Protein AF-A0AAD9WPQ9-F1 (afdb_monomer_lite)

Radius of gyration: 24.38 Å; chains: 1; bounding box: 48×22×80 Å

Structure (mmCIF, N/CA/C/O backbone):
data_AF-A0AAD9WPQ9-F1
#
_entry.id   AF-A0AAD9WPQ9-F1
#
loop_
_atom_site.group_PDB
_atom_site.id
_atom_site.type_symbol
_atom_site.label_atom_id
_atom_site.label_alt_id
_atom_site.label_comp_id
_atom_site.label_asym_id
_atom_site.label_entity_id
_atom_site.label_seq_id
_atom_site.pdbx_PDB_ins_code
_atom_site.Cartn_x
_atom_site.Cartn_y
_atom_site.Cartn_z
_atom_site.occupancy
_atom_site.B_iso_or_equiv
_atom_site.auth_seq_id
_atom_site.auth_comp_id
_atom_site.auth_asym_id
_atom_site.auth_atom_id
_atom_site.pdbx_PDB_model_num
ATOM 1 N N . MET A 1 1 ? 1.372 9.240 -27.892 1.00 46.94 1 MET A N 1
ATOM 2 C CA . MET A 1 1 ? 2.042 7.958 -27.590 1.00 46.94 1 MET A CA 1
ATOM 3 C C . MET A 1 1 ? 1.155 6.706 -27.815 1.00 46.94 1 MET A C 1
ATOM 5 O O . MET A 1 1 ? 1.109 5.884 -26.910 1.00 46.94 1 MET A O 1
ATOM 9 N N . PRO A 1 2 ? 0.462 6.488 -28.959 1.00 48.31 2 PRO A N 1
ATOM 10 C CA . PRO A 1 2 ? -0.165 5.182 -29.249 1.00 48.31 2 PRO A CA 1
ATOM 11 C C . PRO A 1 2 ? 0.734 4.219 -30.052 1.00 48.31 2 PRO A C 1
ATOM 13 O O . PRO A 1 2 ? 0.536 3.012 -29.994 1.00 48.31 2 PRO A O 1
ATOM 16 N N . TRP A 1 3 ? 1.738 4.738 -30.767 1.00 49.97 3 TRP A N 1
ATOM 17 C CA . TRP A 1 3 ? 2.524 3.974 -31.749 1.00 49.97 3 TRP A CA 1
ATOM 18 C C . TRP A 1 3 ? 3.408 2.871 -31.146 1.00 49.97 3 TRP A C 1
ATOM 20 O O . TRP A 1 3 ? 3.603 1.835 -31.761 1.00 49.97 3 TRP A O 1
ATOM 30 N N . VAL A 1 4 ? 3.852 3.020 -29.894 1.00 57.59 4 VAL A N 1
ATOM 31 C CA . VAL A 1 4 ? 4.727 2.026 -29.237 1.00 57.59 4 VAL A CA 1
ATOM 32 C C . VAL A 1 4 ? 4.056 0.662 -29.007 1.00 57.59 4 VAL A C 1
ATOM 34 O O . VAL A 1 4 ? 4.750 -0.340 -28.893 1.00 57.59 4 VAL A O 1
ATOM 37 N N . LEU A 1 5 ? 2.723 0.608 -28.925 1.00 58.69 5 LEU A N 1
ATOM 38 C CA . LEU A 1 5 ? 1.984 -0.623 -28.609 1.00 58.69 5 LEU A CA 1
ATOM 39 C C . LEU A 1 5 ? 1.412 -1.339 -29.839 1.00 58.69 5 LEU A C 1
ATOM 41 O O . LEU A 1 5 ? 0.979 -2.479 -29.701 1.00 58.69 5 LEU A O 1
ATOM 45 N N . ASN A 1 6 ? 1.385 -0.695 -31.011 1.00 65.31 6 ASN A N 1
ATOM 46 C CA . ASN A 1 6 ? 0.680 -1.219 -32.187 1.00 65.31 6 ASN A CA 1
ATOM 47 C C . ASN A 1 6 ? 1.608 -1.843 -33.245 1.00 65.31 6 ASN A C 1
ATOM 49 O O . ASN A 1 6 ? 1.132 -2.585 -34.094 1.00 65.31 6 ASN A O 1
ATOM 53 N N . ASP A 1 7 ? 2.919 -1.586 -33.170 1.00 65.75 7 ASP A N 1
ATOM 54 C CA . ASP A 1 7 ? 3.902 -2.043 -34.168 1.00 65.75 7 ASP A CA 1
ATOM 55 C C . ASP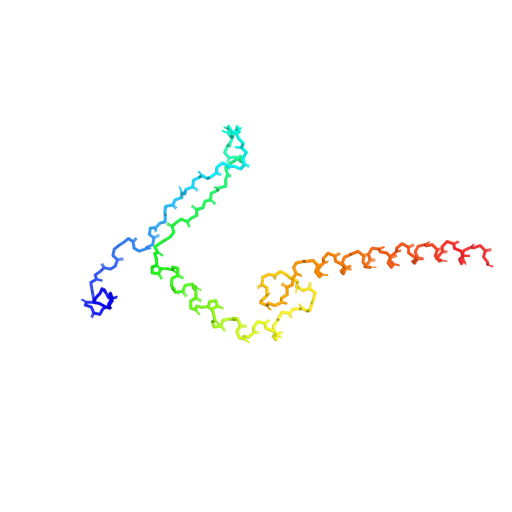 A 1 7 ? 4.585 -3.380 -33.821 1.00 65.75 7 ASP A C 1
ATOM 57 O O . ASP A 1 7 ? 5.556 -3.770 -34.463 1.00 65.75 7 ASP A O 1
ATOM 61 N N . GLY A 1 8 ? 4.113 -4.104 -32.796 1.00 63.41 8 GLY A N 1
ATOM 62 C CA . GLY A 1 8 ? 4.647 -5.433 -32.456 1.00 63.41 8 GLY A CA 1
ATOM 63 C C . GLY A 1 8 ? 6.136 -5.447 -32.076 1.00 63.41 8 GLY A C 1
ATOM 64 O O . GLY A 1 8 ? 6.758 -6.509 -32.079 1.00 63.41 8 GLY A O 1
ATOM 65 N N . HIS A 1 9 ? 6.715 -4.284 -31.755 1.00 67.00 9 HIS A N 1
ATOM 66 C CA . HIS A 1 9 ? 8.109 -4.182 -31.346 1.00 67.00 9 HIS A CA 1
ATOM 67 C C . HIS A 1 9 ? 8.353 -4.994 -30.062 1.00 67.00 9 HIS A C 1
ATOM 69 O O . HIS A 1 9 ? 7.554 -4.899 -29.123 1.00 67.00 9 HIS A O 1
ATOM 75 N N . PRO A 1 10 ? 9.449 -5.775 -29.990 1.00 66.81 10 PRO A N 1
ATOM 76 C CA . PRO A 1 10 ? 9.792 -6.529 -28.795 1.00 66.81 10 PRO A CA 1
ATOM 77 C C . PRO A 1 10 ? 9.945 -5.577 -27.609 1.00 66.81 10 PRO A C 1
ATOM 79 O O . PRO A 1 10 ? 10.698 -4.603 -27.637 1.00 66.81 10 PRO A O 1
ATOM 82 N N . LEU A 1 11 ? 9.166 -5.850 -26.566 1.00 67.44 11 LEU A N 1
ATOM 83 C CA . LEU A 1 11 ? 9.128 -5.072 -25.336 1.00 67.44 11 LEU A CA 1
ATOM 84 C C . LEU A 1 11 ? 10.237 -5.539 -24.385 1.00 67.44 11 LEU A C 1
ATOM 86 O O . LEU A 1 11 ? 9.979 -6.001 -23.269 1.00 67.44 11 LEU A O 1
ATOM 90 N N . ASP A 1 12 ? 11.478 -5.441 -24.850 1.00 69.25 12 ASP A N 1
ATOM 91 C CA . ASP A 1 12 ? 12.642 -5.866 -24.084 1.00 69.25 12 ASP A CA 1
ATOM 92 C C . ASP A 1 12 ? 12.767 -5.020 -22.802 1.00 69.25 12 ASP A C 1
ATOM 94 O O . ASP A 1 12 ? 12.595 -3.799 -22.807 1.00 69.25 12 ASP A O 1
ATOM 98 N N . ASN A 1 13 ? 13.043 -5.678 -21.672 1.00 66.06 13 ASN A N 1
ATOM 99 C CA . ASN A 1 13 ? 13.228 -5.071 -20.344 1.00 66.06 13 ASN A CA 1
ATOM 100 C C . ASN A 1 13 ? 12.016 -4.345 -19.712 1.00 66.06 13 ASN A C 1
ATOM 102 O O . ASN A 1 13 ? 12.198 -3.588 -18.754 1.00 66.06 13 ASN A O 1
ATOM 106 N N . ILE A 1 14 ? 10.765 -4.589 -20.132 1.00 69.50 14 ILE A N 1
ATOM 107 C CA . ILE A 1 14 ? 9.589 -4.032 -19.414 1.00 69.50 14 ILE A CA 1
ATOM 108 C C . ILE A 1 14 ? 9.480 -4.525 -17.964 1.00 69.50 14 ILE A C 1
ATOM 110 O O . ILE A 1 14 ? 8.987 -3.803 -17.095 1.00 69.50 14 ILE A O 1
ATOM 114 N N . ASN A 1 15 ? 9.945 -5.742 -17.698 1.00 73.81 15 ASN A N 1
ATOM 115 C CA . ASN A 1 15 ? 9.986 -6.357 -16.372 1.00 73.81 15 ASN A CA 1
ATOM 116 C C . ASN A 1 15 ? 11.130 -5.829 -15.482 1.00 73.81 15 ASN A C 1
ATOM 118 O O . ASN A 1 15 ? 11.199 -6.185 -14.304 1.00 73.81 15 ASN A O 1
ATOM 122 N N . GLY A 1 16 ? 11.997 -4.956 -16.003 1.00 80.12 16 GLY A N 1
ATOM 123 C CA . GLY A 1 16 ? 13.024 -4.280 -15.221 1.00 80.12 16 GLY A CA 1
ATOM 124 C C . GLY A 1 16 ? 12.415 -3.374 -14.147 1.00 80.12 16 GLY A C 1
ATOM 125 O O . GLY A 1 16 ? 11.526 -2.563 -14.415 1.00 80.12 16 GLY A O 1
ATOM 126 N N . THR A 1 17 ? 12.902 -3.500 -12.913 1.00 83.56 17 THR A N 1
ATOM 127 C CA . THR A 1 17 ? 12.494 -2.653 -11.784 1.00 83.56 17 THR A CA 1
ATOM 128 C C . THR A 1 17 ? 13.732 -2.071 -11.118 1.00 83.56 17 THR A C 1
ATOM 130 O O . THR A 1 17 ? 14.609 -2.811 -10.680 1.00 83.56 17 THR A O 1
ATOM 133 N N . LEU A 1 18 ? 13.796 -0.744 -11.010 1.00 88.75 18 LEU A N 1
ATOM 134 C CA . LEU A 1 18 ? 14.851 -0.065 -10.262 1.00 88.75 18 LEU A CA 1
ATOM 135 C C . LEU A 1 18 ? 14.455 0.004 -8.785 1.00 88.75 18 LEU A C 1
ATOM 137 O O . LEU A 1 18 ? 13.394 0.527 -8.448 1.00 88.75 18 LEU A O 1
ATOM 141 N N . VAL A 1 19 ? 15.310 -0.485 -7.890 1.00 91.44 19 VAL A N 1
ATOM 142 C CA . VAL A 1 19 ? 15.094 -0.351 -6.444 1.00 91.44 19 VAL A CA 1
ATOM 143 C C . VAL A 1 19 ? 15.781 0.919 -5.954 1.00 91.44 19 VAL A C 1
A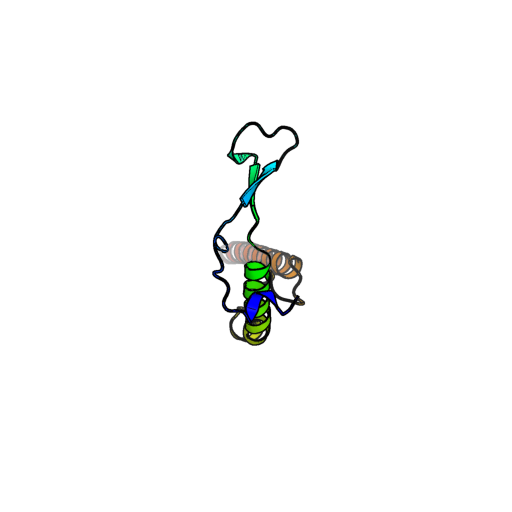TOM 145 O O . VAL A 1 19 ? 17.005 0.992 -5.900 1.00 91.44 19 VAL A O 1
ATOM 148 N N . ALA A 1 20 ? 14.989 1.920 -5.575 1.00 92.44 20 ALA A N 1
ATOM 149 C CA . ALA A 1 20 ? 15.477 3.134 -4.932 1.00 92.44 20 ALA A CA 1
ATOM 150 C C . ALA A 1 20 ? 15.405 2.991 -3.406 1.00 92.44 20 ALA A C 1
ATOM 152 O O . ALA A 1 20 ? 14.391 2.545 -2.866 1.00 92.44 20 ALA A O 1
ATOM 153 N N . LEU A 1 21 ? 16.463 3.390 -2.699 1.00 94.06 21 LEU A N 1
ATOM 154 C CA . LEU A 1 21 ? 16.509 3.387 -1.237 1.00 94.06 21 LEU A CA 1
ATOM 155 C C . LEU A 1 21 ? 16.273 4.803 -0.710 1.00 94.06 21 LEU A C 1
ATOM 157 O O . LEU A 1 21 ? 17.079 5.699 -0.947 1.00 94.06 21 LEU A O 1
ATOM 161 N N . ILE A 1 22 ? 15.176 5.001 0.022 1.00 95.38 22 ILE A N 1
ATOM 162 C CA . ILE A 1 22 ? 14.851 6.284 0.654 1.00 95.38 22 ILE A CA 1
ATOM 163 C C . ILE A 1 22 ? 15.128 6.188 2.158 1.00 95.38 22 ILE A C 1
ATOM 165 O O . ILE A 1 22 ? 14.567 5.304 2.812 1.00 95.38 22 ILE A O 1
ATOM 169 N N . PRO A 1 23 ? 15.958 7.069 2.740 1.00 96.00 23 PRO A N 1
ATOM 170 C CA . PRO A 1 23 ? 16.225 7.051 4.175 1.00 96.00 23 PRO A CA 1
ATOM 171 C C . PRO A 1 23 ? 14.947 7.363 4.974 1.00 96.00 23 PRO A C 1
ATOM 173 O O . PRO A 1 23 ? 14.233 8.320 4.681 1.00 96.00 23 PRO A O 1
ATOM 176 N N . LYS A 1 24 ? 14.648 6.558 6.000 1.00 95.12 24 LYS A N 1
ATOM 177 C CA . LYS A 1 24 ? 13.524 6.773 6.933 1.00 95.12 24 LYS A CA 1
ATOM 178 C C . LYS A 1 24 ? 13.854 7.816 8.003 1.00 95.12 24 LYS A C 1
ATOM 180 O O . LYS A 1 24 ? 12.946 8.421 8.564 1.00 95.12 24 LYS A O 1
ATOM 185 N N . THR A 1 25 ? 15.136 7.998 8.315 1.00 92.69 25 THR A N 1
ATOM 186 C CA . THR A 1 25 ? 15.631 8.902 9.363 1.00 92.69 25 THR A CA 1
ATOM 187 C C . THR A 1 25 ? 16.794 9.748 8.839 1.00 92.69 25 THR A C 1
ATOM 189 O O . THR A 1 25 ? 17.429 9.404 7.845 1.00 92.69 25 THR A O 1
ATOM 192 N N . LYS A 1 26 ? 17.097 10.869 9.512 1.00 88.38 26 LYS A N 1
ATOM 193 C CA . LYS A 1 26 ? 18.150 11.816 9.088 1.00 88.38 26 LYS A CA 1
ATOM 194 C C . LYS A 1 26 ? 19.569 11.225 9.087 1.00 88.38 26 LYS A C 1
ATOM 196 O O . LYS A 1 26 ? 20.436 11.748 8.400 1.00 88.38 26 LYS A O 1
ATOM 201 N N . ARG A 1 27 ? 19.823 10.174 9.871 1.00 90.50 27 ARG A N 1
ATOM 202 C CA . ARG A 1 27 ? 21.119 9.481 9.961 1.00 90.50 27 ARG A CA 1
ATOM 203 C C . ARG A 1 27 ? 20.908 7.988 9.730 1.00 90.50 27 ARG A C 1
ATOM 205 O O . ARG A 1 27 ? 21.009 7.196 10.661 1.00 90.50 27 ARG A O 1
ATOM 212 N N . ALA A 1 28 ? 20.548 7.632 8.502 1.00 90.25 28 ALA A N 1
ATOM 213 C CA . ALA A 1 28 ? 20.382 6.241 8.104 1.00 90.25 28 ALA A CA 1
ATOM 214 C C . ALA A 1 28 ? 21.762 5.595 7.904 1.00 90.25 28 ALA A C 1
ATOM 216 O O . ALA A 1 28 ? 22.516 6.009 7.026 1.00 90.25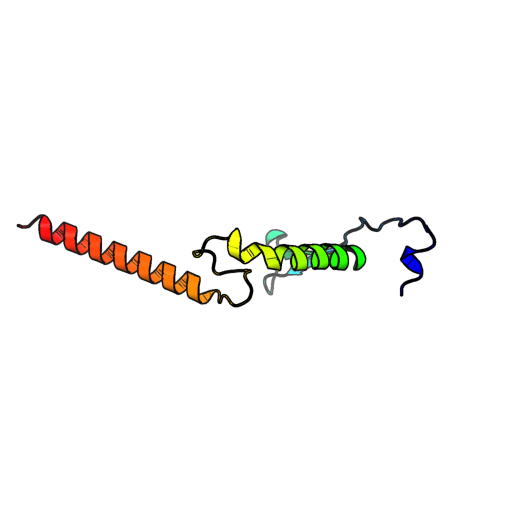 28 ALA A O 1
ATOM 217 N N . THR A 1 29 ? 22.101 4.607 8.733 1.00 91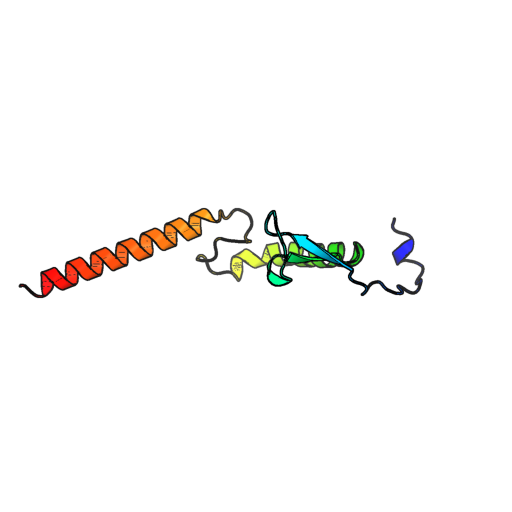.25 29 THR A N 1
ATOM 218 C CA . THR A 1 29 ? 23.397 3.902 8.681 1.00 91.25 29 THR A CA 1
ATOM 219 C C . THR A 1 29 ? 23.234 2.408 8.445 1.00 91.25 29 THR A C 1
ATOM 221 O O . THR A 1 29 ? 24.110 1.782 7.856 1.00 91.25 29 THR A O 1
ATOM 224 N N . ARG A 1 30 ? 22.105 1.824 8.858 1.00 92.31 30 ARG A N 1
ATOM 225 C CA . ARG A 1 30 ? 21.791 0.408 8.645 1.00 92.31 30 ARG A CA 1
ATOM 226 C C . ARG A 1 30 ? 20.818 0.253 7.486 1.00 92.31 30 ARG A C 1
ATOM 228 O O . ARG A 1 30 ? 19.975 1.112 7.252 1.00 92.31 30 ARG A O 1
ATOM 235 N N . VAL A 1 31 ? 20.852 -0.900 6.820 1.00 88.19 31 VAL A N 1
ATOM 236 C CA . VAL A 1 31 ? 19.936 -1.226 5.706 1.00 88.19 31 VAL A CA 1
ATOM 237 C C . VAL A 1 31 ? 18.460 -1.076 6.112 1.00 88.19 31 VAL A C 1
ATOM 239 O O . VAL A 1 31 ? 17.650 -0.569 5.341 1.00 88.19 31 VAL A O 1
ATOM 242 N N . PHE A 1 32 ? 18.113 -1.423 7.356 1.00 91.50 32 PHE A N 1
ATOM 243 C CA . PHE A 1 32 ? 16.752 -1.286 7.897 1.00 91.50 32 PHE A CA 1
ATOM 244 C C . PHE A 1 32 ? 16.271 0.167 8.044 1.00 91.50 32 PHE A C 1
ATOM 246 O O . PHE A 1 32 ? 15.057 0.414 8.069 1.00 91.50 32 PHE A O 1
ATOM 253 N N . ASP A 1 33 ? 17.199 1.126 8.101 1.00 94.62 33 ASP A N 1
ATOM 254 C CA . ASP A 1 33 ? 16.896 2.555 8.178 1.00 94.62 33 ASP A CA 1
ATOM 255 C C . ASP A 1 33 ? 16.466 3.115 6.812 1.00 94.62 33 ASP A C 1
ATOM 257 O O . ASP A 1 33 ? 15.999 4.249 6.733 1.00 94.62 33 ASP A O 1
ATOM 261 N N . PHE A 1 34 ? 16.554 2.322 5.740 1.00 94.88 34 PHE A N 1
ATOM 262 C CA . PHE A 1 34 ? 16.051 2.671 4.418 1.00 94.88 34 PHE A CA 1
ATOM 263 C C . PHE A 1 34 ? 14.708 1.991 4.139 1.00 94.88 34 PHE A C 1
ATOM 265 O O . PHE A 1 34 ? 14.398 0.888 4.596 1.00 94.88 34 PHE A O 1
ATOM 272 N N . ARG A 1 35 ? 13.860 2.687 3.388 1.00 94.94 35 ARG A N 1
ATOM 273 C CA . ARG A 1 35 ? 12.660 2.150 2.755 1.00 94.94 35 ARG A CA 1
ATOM 274 C C . ARG A 1 35 ? 13.003 1.910 1.291 1.00 94.94 35 ARG A C 1
ATOM 276 O O . ARG A 1 35 ? 13.310 2.861 0.577 1.00 94.94 35 ARG A O 1
ATOM 283 N N . SER A 1 36 ? 12.942 0.661 0.848 1.00 94.44 36 SER A N 1
ATOM 284 C CA . SER A 1 36 ? 13.038 0.348 -0.573 1.00 94.44 36 SER A CA 1
ATOM 285 C C . SER A 1 36 ? 11.744 0.744 -1.287 1.00 94.44 36 SER A C 1
ATOM 287 O O . SER A 1 36 ? 10.639 0.506 -0.795 1.00 94.44 36 SER A O 1
ATOM 289 N N . ILE A 1 37 ? 11.881 1.370 -2.452 1.00 92.81 37 ILE A N 1
ATOM 290 C CA . ILE A 1 37 ? 10.7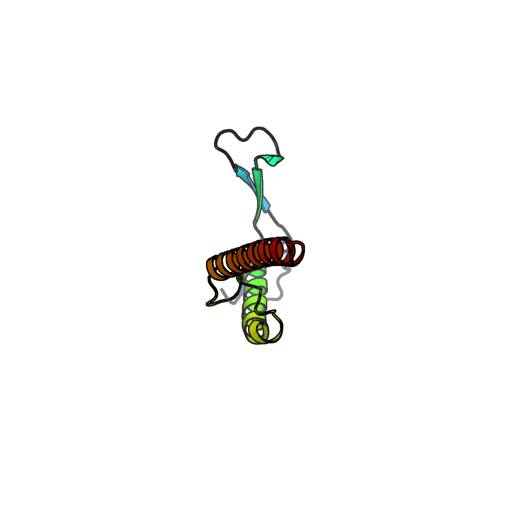92 1.657 -3.381 1.00 92.81 37 ILE A CA 1
ATOM 291 C C . ILE A 1 37 ? 11.138 1.023 -4.719 1.00 92.81 37 ILE A C 1
ATOM 293 O O . ILE A 1 37 ? 12.203 1.263 -5.280 1.00 92.81 37 ILE A O 1
ATOM 297 N N . SER A 1 38 ? 10.208 0.224 -5.231 1.00 90.50 38 SER A N 1
ATOM 298 C CA . SER A 1 38 ? 10.293 -0.356 -6.567 1.00 90.50 38 SER A CA 1
ATOM 299 C C . SER A 1 38 ? 9.789 0.650 -7.600 1.00 90.50 38 SER A C 1
ATOM 301 O O . SER A 1 38 ? 8.597 0.956 -7.665 1.00 90.50 38 SER A O 1
ATOM 303 N N . LEU A 1 39 ? 10.699 1.182 -8.408 1.00 87.19 39 LEU A N 1
ATOM 304 C CA . LEU A 1 39 ? 10.406 2.043 -9.545 1.00 87.19 39 LEU A CA 1
ATOM 305 C C . LEU A 1 39 ? 10.236 1.162 -10.785 1.00 87.19 39 LEU A C 1
ATOM 307 O O . LEU A 1 39 ? 11.193 0.836 -11.484 1.00 87.19 39 LEU A O 1
ATOM 311 N N . CYS A 1 40 ? 8.992 0.751 -11.018 1.00 86.75 40 CYS A N 1
ATOM 312 C CA . CYS A 1 40 ? 8.588 -0.008 -12.197 1.00 86.75 40 CYS A CA 1
ATOM 313 C C . CYS A 1 40 ? 8.305 0.900 -13.405 1.00 86.75 40 CYS A C 1
ATOM 315 O O . CYS A 1 40 ? 8.057 2.106 -13.263 1.00 86.75 40 CYS A O 1
ATOM 317 N N . ASN A 1 41 ? 8.293 0.289 -14.592 1.00 87.12 41 ASN A N 1
ATOM 318 C CA . ASN A 1 41 ? 7.934 0.943 -15.847 1.00 87.12 41 ASN A CA 1
ATOM 319 C C . ASN A 1 41 ? 6.530 1.587 -15.766 1.00 87.12 41 ASN A C 1
ATOM 321 O O . ASN A 1 41 ? 5.602 1.044 -15.160 1.00 87.12 41 ASN A O 1
ATOM 325 N N . VAL A 1 42 ? 6.357 2.752 -16.399 1.00 86.38 42 VAL A N 1
ATOM 326 C CA . VAL A 1 42 ? 5.076 3.470 -16.493 1.00 86.38 42 VAL A CA 1
ATOM 327 C C . VAL A 1 42 ? 3.977 2.590 -17.093 1.00 86.38 42 VAL A C 1
ATOM 329 O O . VAL A 1 42 ? 2.850 2.634 -16.606 1.00 86.38 42 VAL A O 1
ATOM 332 N N . VAL A 1 43 ? 4.297 1.737 -18.071 1.00 85.00 43 VAL A N 1
ATOM 333 C CA . VAL A 1 43 ? 3.338 0.782 -18.655 1.00 85.00 43 VAL A CA 1
ATOM 334 C C . VAL A 1 43 ? 2.757 -0.134 -17.575 1.00 85.00 43 VAL A C 1
ATOM 336 O O . VAL A 1 43 ? 1.539 -0.278 -17.473 1.00 85.00 43 VAL A O 1
ATOM 339 N N . TYR A 1 44 ? 3.606 -0.669 -16.693 1.00 85.12 44 TYR A N 1
ATOM 340 C CA . TYR A 1 44 ? 3.168 -1.502 -15.573 1.00 85.12 44 TYR A CA 1
ATOM 341 C C . TYR A 1 44 ? 2.264 -0.725 -14.605 1.00 85.12 44 TYR A C 1
ATOM 343 O O . TYR A 1 44 ? 1.237 -1.234 -14.157 1.00 85.12 44 TYR A O 1
ATOM 351 N N . LYS A 1 45 ? 2.591 0.545 -14.327 1.00 88.12 45 LYS A N 1
ATOM 352 C CA . LYS A 1 45 ? 1.756 1.420 -13.485 1.00 88.12 45 LYS A CA 1
ATOM 353 C C . LYS A 1 45 ? 0.383 1.679 -14.103 1.00 88.12 45 LYS A C 1
ATOM 355 O O . LYS A 1 45 ? -0.604 1.691 -13.371 1.00 88.12 45 LYS A O 1
ATOM 360 N N . ILE A 1 46 ? 0.305 1.862 -15.423 1.00 91.06 46 ILE A N 1
ATOM 361 C CA . ILE A 1 46 ? -0.963 2.048 -16.143 1.00 91.06 46 ILE A CA 1
ATOM 362 C C . ILE A 1 46 ? -1.823 0.789 -16.020 1.00 91.06 46 ILE A C 1
ATOM 364 O O . ILE A 1 46 ? -2.984 0.886 -15.626 1.00 91.06 46 ILE A O 1
ATOM 368 N N . VAL A 1 47 ? -1.256 -0.392 -16.286 1.00 90.00 47 VAL A N 1
ATOM 369 C CA . VAL A 1 47 ? -1.976 -1.670 -16.162 1.00 90.00 47 VAL A CA 1
ATOM 370 C C . VAL A 1 47 ? -2.480 -1.871 -14.731 1.00 90.00 47 VAL A C 1
ATOM 372 O O . VAL A 1 47 ? -3.677 -2.077 -14.525 1.00 90.00 47 VAL A O 1
ATOM 375 N N . ALA A 1 48 ? -1.606 -1.715 -13.732 1.00 92.06 48 ALA A N 1
ATOM 376 C CA . ALA A 1 48 ? -1.971 -1.841 -12.323 1.00 92.06 48 ALA A CA 1
ATOM 377 C C . ALA A 1 48 ? -3.082 -0.856 -11.918 1.00 92.06 48 ALA A C 1
ATOM 379 O O . ALA A 1 48 ? -4.026 -1.229 -11.218 1.00 92.06 48 ALA A O 1
ATOM 380 N N . LYS A 1 49 ? -3.019 0.395 -12.395 1.00 92.94 49 LYS A N 1
ATOM 381 C CA . LYS A 1 49 ? -4.043 1.409 -12.124 1.00 92.94 49 LYS A CA 1
ATOM 382 C C . LYS A 1 49 ? -5.382 1.060 -12.771 1.00 92.94 49 LYS A C 1
ATOM 384 O O . LYS A 1 49 ? -6.416 1.234 -12.131 1.00 92.94 49 LYS A O 1
ATOM 389 N N . THR A 1 50 ? -5.374 0.549 -13.999 1.00 95.69 50 THR A N 1
ATOM 390 C CA . THR A 1 50 ? -6.585 0.092 -14.692 1.00 95.69 50 THR A CA 1
ATOM 391 C C . THR A 1 50 ? -7.262 -1.041 -13.927 1.00 95.69 50 THR A C 1
ATOM 393 O O . THR A 1 50 ? -8.470 -0.982 -13.704 1.00 95.69 50 THR A O 1
ATOM 396 N N . ILE A 1 51 ? -6.496 -2.033 -13.462 1.00 94.25 51 ILE A N 1
ATOM 397 C CA . ILE A 1 51 ? -7.026 -3.132 -12.642 1.00 94.25 51 ILE A CA 1
ATOM 398 C C . ILE A 1 51 ? -7.606 -2.587 -11.333 1.00 94.25 51 ILE A C 1
ATOM 400 O O . ILE A 1 51 ? -8.749 -2.890 -10.998 1.00 94.25 51 ILE A O 1
ATOM 404 N N . ALA A 1 52 ? -6.872 -1.723 -10.628 1.00 93.19 52 ALA A N 1
ATOM 405 C CA . ALA A 1 52 ? -7.344 -1.119 -9.382 1.00 93.19 52 ALA A CA 1
ATOM 406 C C . ALA A 1 52 ? -8.645 -0.317 -9.571 1.00 93.19 52 ALA A C 1
ATOM 408 O O . ALA A 1 52 ? -9.546 -0.395 -8.740 1.00 93.19 52 ALA A O 1
ATOM 409 N N . ASN A 1 53 ? -8.777 0.421 -10.677 1.00 92.88 53 ASN A N 1
ATOM 410 C CA . ASN A 1 53 ? -9.996 1.164 -10.995 1.00 92.88 53 ASN A CA 1
ATOM 411 C C . ASN A 1 53 ? -11.190 0.235 -11.269 1.00 92.88 53 ASN A C 1
ATOM 413 O O . ASN A 1 53 ? -12.306 0.575 -10.887 1.00 92.88 53 ASN A O 1
ATOM 417 N N . ARG A 1 54 ? -10.967 -0.932 -11.887 1.00 93.19 54 ARG A N 1
ATOM 418 C CA . ARG A 1 54 ? -12.011 -1.955 -12.072 1.00 93.19 54 ARG A CA 1
ATOM 419 C C . ARG A 1 54 ? -12.414 -2.586 -10.740 1.00 93.19 54 ARG A C 1
ATOM 421 O O . ARG A 1 54 ? -13.600 -2.669 -10.445 1.00 93.19 54 ARG A O 1
ATOM 428 N N . LEU A 1 55 ? -11.437 -2.952 -9.908 1.00 91.06 55 LEU A N 1
ATOM 429 C CA . LEU A 1 55 ? -11.683 -3.526 -8.581 1.00 91.06 55 LEU A CA 1
ATOM 430 C C . LEU A 1 55 ? -12.420 -2.559 -7.653 1.00 91.06 55 LEU A C 1
ATOM 432 O O . LEU A 1 55 ? -13.246 -2.990 -6.859 1.00 91.06 55 LEU A O 1
ATOM 436 N N . LYS A 1 56 ? -12.177 -1.251 -7.782 1.00 88.06 56 LYS A N 1
ATOM 437 C CA . LYS A 1 56 ? -12.855 -0.218 -6.991 1.00 88.06 56 LYS A CA 1
ATOM 438 C C . LYS A 1 56 ? -14.385 -0.318 -7.056 1.00 88.06 56 LYS A C 1
ATOM 440 O O . LYS A 1 56 ? -15.031 0.009 -6.069 1.00 88.06 56 LYS A O 1
ATOM 445 N N . VAL A 1 57 ? -14.949 -0.755 -8.185 1.00 89.12 57 VAL A N 1
ATOM 446 C CA . VAL A 1 57 ? -16.407 -0.853 -8.381 1.00 89.12 57 VAL A CA 1
ATOM 447 C C . VAL A 1 57 ? -17.016 -1.985 -7.553 1.00 89.12 57 VAL A C 1
ATOM 449 O O . VAL A 1 57 ? -18.092 -1.810 -7.004 1.00 89.12 57 VAL A O 1
ATOM 452 N N . VAL A 1 58 ? -16.311 -3.109 -7.412 1.00 89.50 58 VAL A N 1
ATOM 453 C CA . VAL A 1 58 ? -16.781 -4.286 -6.654 1.00 89.50 58 VAL A CA 1
ATOM 454 C C . VAL A 1 58 ? -16.339 -4.270 -5.189 1.00 89.50 58 VAL A C 1
ATOM 456 O O . VAL A 1 58 ? -16.754 -5.099 -4.388 1.00 89.50 58 VAL A O 1
ATOM 459 N N . LEU A 1 59 ? -15.469 -3.326 -4.824 1.00 86.31 59 LEU A N 1
ATOM 460 C CA . LEU A 1 59 ? -14.826 -3.286 -3.517 1.00 86.31 59 LEU A CA 1
ATOM 461 C C . LEU A 1 59 ? -15.821 -3.078 -2.365 1.00 86.31 59 LEU A C 1
ATOM 463 O O . LEU A 1 59 ? -15.574 -3.551 -1.262 1.00 86.31 59 LEU A O 1
ATOM 467 N N . GLY A 1 60 ? -16.926 -2.372 -2.620 1.00 82.75 60 GLY A N 1
ATOM 468 C CA . GLY A 1 60 ? -17.962 -2.110 -1.619 1.00 82.75 60 GLY A CA 1
ATOM 469 C C . GLY A 1 60 ? -18.694 -3.367 -1.149 1.00 82.75 60 GLY A C 1
ATOM 470 O O . GLY A 1 60 ? -19.036 -3.445 0.024 1.00 82.75 60 GLY A O 1
ATOM 471 N N . ASP A 1 61 ? -18.858 -4.354 -2.032 1.00 85.94 61 ASP A N 1
ATOM 472 C CA . ASP A 1 61 ? -19.647 -5.562 -1.751 1.00 85.94 61 ASP A CA 1
ATOM 473 C C . ASP A 1 61 ? -18.802 -6.690 -1.139 1.00 85.94 61 ASP A C 1
ATOM 475 O O . ASP A 1 61 ? -19.324 -7.599 -0.500 1.00 85.94 61 ASP A O 1
ATOM 479 N N . VAL A 1 62 ? -17.482 -6.648 -1.345 1.00 88.31 62 VAL A N 1
ATOM 480 C CA . VAL A 1 62 ? -16.551 -7.705 -0.908 1.00 88.31 62 VAL A CA 1
ATOM 481 C C . VAL A 1 62 ? -15.865 -7.357 0.416 1.00 88.31 62 VAL A C 1
ATOM 483 O O . VAL A 1 62 ? -15.411 -8.247 1.135 1.00 88.31 62 VAL A O 1
ATOM 486 N N . ILE A 1 63 ? -15.750 -6.069 0.746 1.00 87.31 63 ILE A N 1
ATOM 487 C CA . ILE A 1 63 ? -14.995 -5.617 1.915 1.00 87.31 63 ILE A CA 1
ATOM 488 C C . ILE A 1 63 ? -15.894 -5.422 3.139 1.00 87.31 63 ILE A C 1
ATOM 490 O O . ILE A 1 63 ? -16.930 -4.770 3.080 1.00 87.31 63 ILE A O 1
ATOM 494 N N . SER A 1 64 ? -15.419 -5.921 4.285 1.00 85.00 64 SER A N 1
ATOM 495 C CA . SER A 1 64 ? -16.040 -5.717 5.596 1.00 85.00 64 SER A CA 1
ATOM 496 C C . SER A 1 64 ? -16.192 -4.238 5.956 1.00 85.00 64 SER A C 1
ATOM 498 O O . SER A 1 64 ? -15.276 -3.432 5.770 1.00 85.00 64 SER A O 1
ATOM 500 N N . GLU A 1 65 ? -17.301 -3.895 6.608 1.00 82.12 65 GLU A N 1
ATOM 501 C CA . GLU A 1 65 ? -17.545 -2.551 7.133 1.00 82.12 65 GLU A CA 1
ATOM 502 C C . GLU A 1 65 ? -16.475 -2.077 8.125 1.00 82.12 65 GLU A C 1
ATOM 504 O O . GLU A 1 65 ? -16.231 -0.875 8.230 1.00 82.12 65 GLU A O 1
ATOM 509 N N . SER A 1 66 ? -15.795 -3.003 8.805 1.00 81.94 66 SER A N 1
ATOM 510 C CA . SER A 1 66 ? -14.699 -2.695 9.731 1.00 81.94 66 SER A CA 1
ATOM 511 C C . SER A 1 66 ? -13.416 -2.224 9.039 1.00 81.94 66 SER A C 1
ATOM 513 O O . SER A 1 66 ? -12.538 -1.655 9.692 1.00 81.94 66 SER A O 1
ATOM 515 N N . GLN A 1 67 ? -13.284 -2.416 7.723 1.00 84.81 67 GLN A N 1
ATOM 516 C CA . GLN A 1 67 ? -12.145 -1.898 6.981 1.00 84.81 67 GLN A CA 1
ATOM 517 C C . GLN A 1 67 ? -12.335 -0.395 6.730 1.00 84.81 67 GLN A C 1
ATOM 519 O O . GLN A 1 67 ? -13.262 0.052 6.051 1.00 84.81 67 GLN A O 1
ATOM 524 N N . SER A 1 68 ? -11.439 0.406 7.304 1.00 83.94 68 SER A N 1
ATOM 525 C CA . SER A 1 68 ? -11.487 1.874 7.254 1.00 83.94 68 SER A CA 1
ATOM 526 C C . SER A 1 68 ? -10.435 2.496 6.331 1.00 83.94 68 SER A C 1
ATOM 528 O O . SER A 1 68 ? -10.560 3.656 5.945 1.00 83.94 68 SER A O 1
ATOM 530 N N . ALA A 1 69 ? -9.398 1.740 5.966 1.00 84.69 69 ALA A N 1
ATOM 531 C CA . ALA A 1 69 ? -8.295 2.202 5.132 1.00 84.69 69 ALA A CA 1
ATOM 532 C C . ALA A 1 69 ? -8.405 1.677 3.692 1.00 84.69 69 ALA A C 1
ATOM 534 O O . ALA A 1 69 ? -8.965 0.609 3.443 1.00 84.69 69 ALA A O 1
ATOM 535 N N . LEU A 1 70 ? -7.804 2.419 2.753 1.00 80.88 70 LEU A N 1
ATOM 536 C CA . LEU A 1 70 ? -7.695 2.068 1.326 1.00 80.88 70 LEU A CA 1
ATOM 537 C C . LEU A 1 70 ? -9.036 1.940 0.579 1.00 80.88 70 LEU A C 1
ATOM 539 O O . LEU A 1 70 ? -9.076 1.399 -0.523 1.00 80.88 70 LEU A O 1
ATOM 543 N N . ILE A 1 71 ? -10.114 2.488 1.140 1.00 84.38 71 ILE A N 1
ATOM 544 C CA . ILE A 1 71 ? -11.441 2.517 0.520 1.00 84.38 71 ILE A CA 1
ATOM 545 C C . ILE A 1 71 ? -11.800 3.977 0.221 1.00 84.38 71 ILE A C 1
ATOM 547 O O . ILE A 1 71 ? -11.681 4.832 1.103 1.00 84.38 71 ILE A O 1
ATOM 551 N N . PRO A 1 72 ? -12.229 4.299 -1.010 1.00 81.31 72 PRO A N 1
ATOM 552 C CA . PRO A 1 72 ? -12.652 5.651 -1.363 1.00 81.31 72 PRO A CA 1
ATOM 553 C C . PRO A 1 72 ? -13.802 6.120 -0.460 1.00 81.31 72 PRO A C 1
ATOM 555 O O . PRO A 1 72 ? -14.762 5.390 -0.246 1.00 81.31 72 PRO A O 1
ATOM 558 N N . GLY A 1 73 ? -13.708 7.346 0.057 1.00 82.75 73 GLY A N 1
ATOM 559 C CA . GLY A 1 73 ? -14.742 7.936 0.915 1.00 82.75 73 GLY A CA 1
ATOM 560 C C . GLY A 1 73 ? -14.700 7.500 2.384 1.00 82.75 73 GLY A C 1
ATOM 561 O O . GLY A 1 73 ? -15.425 8.074 3.189 1.00 82.75 73 GLY A O 1
ATOM 562 N N . ARG A 1 74 ? -13.831 6.552 2.768 1.00 84.38 74 ARG A N 1
ATOM 563 C CA . ARG A 1 74 ? -13.611 6.184 4.175 1.00 84.38 74 ARG A CA 1
ATOM 564 C C . ARG A 1 74 ? -12.357 6.859 4.720 1.00 84.38 74 ARG A C 1
ATOM 566 O O . ARG A 1 74 ? -11.303 6.854 4.085 1.00 84.38 74 ARG A O 1
ATOM 573 N N . LEU A 1 75 ? -12.482 7.450 5.906 1.00 87.06 75 LEU A N 1
ATOM 574 C CA . LEU A 1 75 ? -11.374 8.087 6.608 1.00 87.06 75 LEU A CA 1
ATOM 575 C C . LEU A 1 75 ? -10.744 7.096 7.591 1.00 87.06 75 LEU A C 1
ATOM 577 O O . LEU A 1 75 ? -11.452 6.425 8.340 1.00 87.06 75 LEU A O 1
ATOM 581 N N . ILE A 1 76 ? -9.410 7.072 7.663 1.00 87.94 76 ILE A N 1
ATOM 582 C CA . ILE A 1 76 ? -8.674 6.185 8.580 1.00 87.94 76 ILE A CA 1
ATOM 583 C C . ILE A 1 76 ? -9.079 6.381 10.052 1.00 87.94 76 ILE A C 1
ATOM 585 O O . ILE A 1 76 ? -9.085 5.429 10.830 1.00 87.94 76 ILE A O 1
ATOM 589 N N . LEU A 1 77 ? -9.497 7.602 10.409 1.00 90.56 77 LEU A N 1
ATOM 590 C CA . LEU A 1 77 ? -9.974 7.966 11.741 1.00 90.56 77 LEU A CA 1
ATOM 591 C C . LEU A 1 77 ? -11.214 7.168 12.168 1.00 90.56 77 LEU A C 1
ATOM 593 O O . LEU A 1 77 ? -11.350 6.871 13.348 1.00 90.56 77 LEU A O 1
ATOM 597 N N . VAL A 1 78 ? -12.073 6.752 11.229 1.00 87.88 78 VAL A N 1
ATOM 598 C CA . VAL A 1 78 ? -13.251 5.922 11.539 1.00 87.88 78 VAL A CA 1
ATOM 599 C C . VAL A 1 78 ? -12.821 4.609 12.194 1.00 87.88 78 VAL A C 1
ATOM 601 O O . VAL A 1 78 ? -13.402 4.204 13.194 1.00 87.88 78 VAL A O 1
ATOM 604 N N . GLY A 1 79 ? -11.746 3.982 11.701 1.00 89.25 79 GLY A N 1
ATOM 605 C CA . GLY A 1 79 ? -11.217 2.759 12.313 1.00 89.25 79 GLY A CA 1
ATOM 606 C C . GLY A 1 79 ? -10.633 2.988 13.708 1.00 89.25 79 GLY A C 1
ATOM 607 O O . GLY A 1 79 ? -10.766 2.131 14.576 1.00 89.25 79 GLY A O 1
ATOM 608 N N . VAL A 1 80 ? -10.026 4.155 13.943 1.00 92.06 80 VAL A N 1
ATOM 609 C CA . VAL A 1 80 ? -9.503 4.533 15.267 1.00 92.06 80 VAL A CA 1
ATOM 610 C C . VAL A 1 80 ? -10.645 4.727 16.266 1.00 92.06 80 VAL A C 1
ATOM 612 O O . VAL A 1 80 ? -10.560 4.220 17.381 1.00 92.06 80 VAL A O 1
ATOM 615 N N . ILE A 1 81 ? -11.725 5.405 15.860 1.00 92.69 81 ILE A N 1
ATOM 616 C CA . ILE A 1 81 ? -12.914 5.625 16.696 1.00 92.69 81 ILE A CA 1
ATOM 617 C C . ILE A 1 81 ? -13.557 4.288 17.068 1.00 92.69 81 ILE A C 1
ATOM 619 O O . ILE A 1 81 ? -13.781 4.034 18.246 1.00 92.69 81 ILE A O 1
ATOM 623 N N . VAL A 1 82 ? -13.777 3.397 16.093 1.00 91.62 82 VAL A N 1
ATOM 624 C CA . VAL A 1 82 ? -14.328 2.056 16.359 1.00 91.62 82 VAL A CA 1
ATOM 625 C C . VAL A 1 82 ? -13.453 1.290 17.355 1.00 91.62 82 VAL A C 1
ATOM 627 O O . VAL A 1 82 ? -13.969 0.705 18.304 1.00 91.62 82 VAL A O 1
ATOM 630 N N . GLY A 1 83 ? -12.126 1.336 17.198 1.00 92.50 83 GLY A N 1
ATOM 631 C CA . GLY A 1 83 ? -11.204 0.717 18.153 1.00 92.50 83 GLY A CA 1
ATOM 632 C C . GLY A 1 83 ? -11.314 1.300 19.566 1.00 92.50 83 GLY A C 1
ATOM 633 O O . GLY A 1 83 ? -11.269 0.552 20.546 1.00 92.50 83 GLY A O 1
ATOM 634 N N . PHE A 1 84 ? -11.493 2.618 19.680 1.00 93.88 84 PHE A N 1
ATOM 635 C CA . PHE A 1 84 ? -11.675 3.298 20.961 1.00 93.88 84 PHE A CA 1
ATOM 636 C C . PHE A 1 84 ? -12.990 2.896 21.644 1.00 93.88 84 PHE A C 1
ATOM 638 O O . PHE A 1 84 ? -12.974 2.528 22.819 1.00 93.88 84 PHE A O 1
ATOM 645 N N . GLU A 1 85 ? -14.097 2.866 20.903 1.00 93.12 85 GLU A N 1
ATOM 646 C CA . GLU A 1 85 ? -15.405 2.418 21.398 1.00 93.12 85 GLU A CA 1
ATOM 647 C C . GLU A 1 85 ? -15.369 0.955 21.857 1.00 93.12 85 GLU A C 1
ATOM 649 O O . GLU A 1 85 ? -15.845 0.623 22.943 1.00 93.12 85 GLU A O 1
ATOM 654 N N . CYS A 1 86 ? -14.724 0.070 21.087 1.00 93.12 86 CYS A N 1
ATOM 655 C CA . CYS A 1 86 ? -14.536 -1.324 21.488 1.00 93.12 86 CYS A CA 1
ATOM 656 C C . CYS A 1 86 ? -13.751 -1.440 22.803 1.00 93.12 86 CYS A C 1
ATOM 658 O O . CYS A 1 86 ? -14.145 -2.192 23.696 1.00 93.12 86 CYS A O 1
ATOM 660 N N . MET A 1 87 ? -12.656 -0.686 22.946 1.00 94.62 87 MET A N 1
ATOM 661 C CA . MET A 1 87 ? -11.861 -0.662 24.176 1.00 94.62 87 MET A CA 1
ATOM 662 C C . MET A 1 87 ? -12.695 -0.179 25.366 1.00 94.62 87 MET A C 1
ATOM 664 O O . MET A 1 87 ? -12.680 -0.798 26.433 1.00 94.62 87 MET A O 1
ATOM 668 N N . HIS A 1 88 ? -13.447 0.903 25.174 1.00 93.62 88 HIS A N 1
ATOM 669 C CA . HIS A 1 88 ? -14.303 1.485 26.196 1.00 93.62 88 HIS A CA 1
ATOM 670 C C . HIS A 1 88 ? -15.399 0.507 26.646 1.00 93.62 88 HIS A C 1
ATOM 672 O O . HIS A 1 88 ? -15.568 0.264 27.844 1.00 93.62 88 HIS A O 1
ATOM 678 N N . ALA A 1 89 ? -16.078 -0.144 25.699 1.00 93.12 89 ALA A N 1
ATOM 679 C CA . ALA A 1 89 ? -17.102 -1.146 25.978 1.00 93.12 89 ALA A CA 1
ATOM 680 C C . ALA A 1 89 ? -16.552 -2.334 26.790 1.00 93.12 89 ALA A C 1
ATOM 682 O O . ALA A 1 89 ? -17.191 -2.796 27.738 1.00 93.12 89 ALA A O 1
ATOM 683 N N . LEU A 1 90 ? -15.342 -2.807 26.472 1.00 93.06 90 LEU A N 1
ATOM 684 C CA . LEU A 1 90 ? -14.680 -3.881 27.220 1.00 93.06 90 LEU A CA 1
ATOM 685 C C . LEU A 1 90 ? -14.337 -3.468 28.658 1.00 93.06 90 LEU A C 1
ATOM 687 O O . LEU A 1 90 ? -14.498 -4.264 29.586 1.00 93.06 90 LEU A O 1
ATOM 691 N N . GLN A 1 91 ? -13.883 -2.231 28.867 1.00 90.38 91 GLN A N 1
ATOM 692 C CA . GLN A 1 91 ? -13.594 -1.709 30.205 1.00 90.38 91 GLN A CA 1
ATOM 693 C C . GLN A 1 91 ? -14.861 -1.603 31.062 1.00 90.38 91 GLN A C 1
ATOM 695 O O . GLN A 1 91 ? -14.842 -1.984 32.235 1.00 90.38 91 GLN A O 1
ATOM 700 N N . MET A 1 92 ? -15.968 -1.146 30.473 1.00 87.19 92 MET A N 1
ATOM 701 C CA . MET A 1 92 ? -17.254 -1.045 31.164 1.00 87.19 92 MET A CA 1
ATOM 702 C C . MET A 1 92 ? -17.803 -2.419 31.566 1.00 87.19 92 MET A C 1
ATOM 704 O O . MET A 1 92 ? -18.265 -2.579 32.697 1.00 87.19 92 MET A O 1
ATOM 708 N N . ARG A 1 93 ? -17.663 -3.443 30.712 1.00 83.31 93 ARG A N 1
ATOM 709 C CA . ARG A 1 93 ? -18.050 -4.824 31.055 1.00 83.31 93 ARG A CA 1
ATOM 710 C C . ARG A 1 93 ? -17.263 -5.384 32.241 1.00 83.31 93 ARG A C 1
ATOM 712 O O . ARG A 1 93 ? -17.871 -5.891 33.177 1.00 83.31 93 ARG A O 1
ATOM 719 N N . LYS A 1 94 ? -15.937 -5.202 32.269 1.00 77.19 94 LYS A N 1
ATOM 720 C CA . LYS A 1 94 ? -15.094 -5.636 33.403 1.00 77.19 94 LYS A CA 1
ATOM 721 C C . LYS A 1 94 ? -15.467 -4.952 34.723 1.00 77.19 94 LYS A C 1
ATOM 723 O O . LYS A 1 94 ? -15.295 -5.532 35.794 1.00 77.19 94 LYS A O 1
ATOM 728 N N . LYS A 1 95 ? -15.947 -3.706 34.667 1.00 72.19 95 LYS A N 1
ATOM 729 C CA . LYS A 1 95 ? -16.400 -2.964 35.852 1.00 72.19 95 LYS A CA 1
ATOM 730 C C . LYS A 1 95 ? -17.756 -3.479 36.356 1.00 72.19 95 LYS A C 1
ATOM 732 O O . LYS A 1 95 ? -17.932 -3.589 37.565 1.00 72.19 95 LYS A O 1
ATOM 737 N N . GLY A 1 96 ? -18.662 -3.848 35.447 1.00 66.38 96 GLY A N 1
ATOM 738 C CA . GLY A 1 96 ? -19.949 -4.476 35.764 1.00 66.38 96 GLY A CA 1
ATOM 739 C C . GLY A 1 96 ? -19.822 -5.889 36.344 1.00 66.38 96 GLY A C 1
ATOM 740 O O . GLY A 1 96 ? -20.460 -6.182 37.347 1.00 66.38 96 GLY A O 1
ATOM 741 N N . GLU A 1 97 ? -18.938 -6.732 35.796 1.00 61.03 97 GLU A N 1
ATOM 742 C 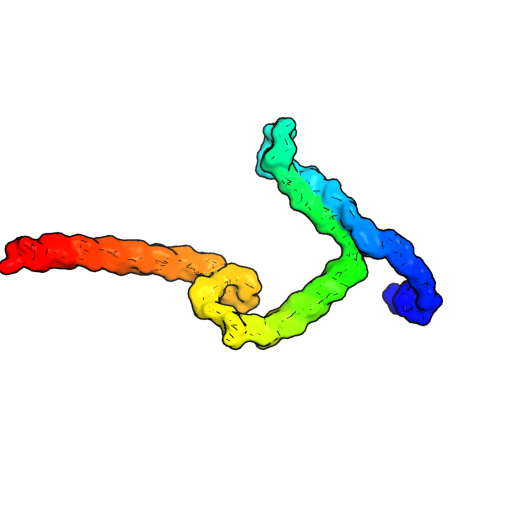CA . GLU A 1 97 ? -18.652 -8.070 36.351 1.00 61.03 97 GLU A CA 1
ATOM 743 C C . GLU A 1 97 ? -18.082 -7.999 37.769 1.00 61.03 97 GLU A C 1
ATOM 745 O O . GLU A 1 97 ? -18.464 -8.786 38.630 1.00 61.03 97 GLU A O 1
ATOM 750 N N . ARG A 1 98 ? -17.212 -7.017 38.051 1.00 55.75 98 ARG A N 1
ATOM 751 C CA . ARG A 1 98 ? -16.728 -6.792 39.418 1.00 55.75 98 ARG A CA 1
ATOM 752 C C . ARG A 1 98 ? -17.845 -6.414 40.374 1.00 55.75 98 ARG A C 1
ATOM 754 O O . ARG A 1 98 ? -17.777 -6.856 41.503 1.00 55.75 98 ARG A O 1
ATOM 761 N N . LEU A 1 99 ? -18.829 -5.616 39.959 1.00 59.00 99 LEU A N 1
ATOM 762 C CA . LEU A 1 99 ? -19.941 -5.196 40.822 1.00 59.00 99 LEU A CA 1
ATOM 763 C C . LEU A 1 99 ? -20.971 -6.315 41.045 1.00 59.00 99 LEU A C 1
ATOM 765 O O . LEU A 1 99 ? -21.519 -6.404 42.137 1.00 59.00 99 LEU A O 1
ATOM 769 N N . GLY A 1 100 ? -21.188 -7.192 40.060 1.00 56.09 100 GLY A N 1
ATOM 770 C CA . GLY A 1 100 ? -22.077 -8.356 40.181 1.00 56.09 100 GLY A CA 1
ATOM 771 C C . GLY A 1 100 ? -21.522 -9.517 41.016 1.00 56.09 100 GLY A C 1
ATOM 772 O O . GLY A 1 100 ? -22.264 -10.437 41.317 1.00 56.09 100 GLY A O 1
ATOM 773 N N . LEU A 1 101 ? -20.239 -9.480 41.391 1.00 57.25 101 LEU A N 1
ATOM 774 C CA . LEU A 1 101 ? -19.605 -10.441 42.308 1.00 57.25 101 LEU A CA 1
ATOM 775 C C . LEU A 1 101 ? -19.702 -10.027 43.792 1.00 57.25 101 LEU A C 1
ATOM 777 O O . LEU A 1 101 ? -19.313 -10.806 44.657 1.00 57.25 101 LEU A O 1
ATOM 781 N N . TRP A 1 102 ? -20.183 -8.812 44.090 1.00 52.69 102 TRP A N 1
ATOM 782 C CA . TRP A 1 102 ? -20.397 -8.312 45.462 1.00 52.69 102 TRP A CA 1
ATOM 783 C C . TRP A 1 102 ? -21.884 -8.246 45.863 1.00 52.69 102 TRP A C 1
ATOM 785 O O . TRP A 1 102 ? -22.196 -7.687 46.915 1.00 52.69 102 TRP A O 1
ATOM 795 N N . LEU A 1 103 ? -22.784 -8.787 45.035 1.00 50.16 103 LEU A N 1
ATOM 796 C CA . LEU A 1 103 ? -24.206 -9.023 45.323 1.00 50.16 103 LEU A CA 1
ATOM 797 C C . LEU A 1 103 ? -24.466 -10.531 45.313 1.00 50.16 103 LEU A C 1
ATOM 799 O O . LEU A 1 103 ? -25.283 -10.974 46.146 1.00 50.16 103 LEU A O 1
#

Secondary structure (DSSP, 8-state):
--HHHHS----TTTT-EEEEEEESSTT--SGGGEEEEEEE-HHHHHHHHHHHHHHHHHHHHHS-TT--SSSTT--HHHHHHHHHHHHHHHHHHHHHHHHHT--

InterPro domains:
  IPR052343 Diverse Retrotransposon and Effector-Associated Protein [PTHR46890] (14-96)

pLDDT: mean 82.72, std 13.04, range [46.94, 96.0]

Sequence (103 aa):
MPWVLNDGHPLDNINGTLVALIPKTKRATRVFDFRSISLCNVVYKIVAKTIANRLKVVLGDVISESQSALIPGRLILVGVIVGFECMHALQMRKKGERLGLWL

Organism: NCBI:txid168575

Foldseek 3Di:
DPVVPPPPPPPPCQVDWDWDWDACDPDDDDPVRTDTDTHHDVVVVVVVVVVVVVVLVCVVVPDDPLDQPPHPPGDPVVNVVVVVVVVVVVVVVVVVVVVVVVD